Protein AF-A0A2X2YC29-F1 (afdb_monomer_lite)

Organism: Clostridium cochlearium (NCBI:txid1494)

Foldseek 3Di:
DKDKDKDKDQDVVVVVVVVVVCVVPWAWPDFPDWDDDPPIIMTITITD

Sequence (48 aa):
MNIKIKAMYFKEEDKEKLLQGLRTGFKVLKVSKEYKEDPRKRIYIDLQ

Secondary structure (DSSP, 8-state):
--EEEEEEESSHHHHHHHHHHHHHHS-EEEEEEEE--TT-EEEEEEE-

Radius of gyration: 10.54 Å; chains: 1; bounding box: 26×21×25 Å

Structure (mmCIF, N/CA/C/O backbone):
data_AF-A0A2X2YC29-F1
#
_entry.id   AF-A0A2X2YC29-F1
#
loop_
_atom_site.group_PDB
_atom_site.id
_atom_site.type_symbol
_atom_site.label_atom_id
_atom_site.label_alt_id
_atom_site.label_comp_id
_atom_site.label_asym_id
_atom_site.label_entity_id
_atom_site.label_seq_id
_atom_site.pdbx_PDB_ins_code
_atom_site.Cartn_x
_atom_site.Cartn_y
_atom_site.Cartn_z
_atom_site.occupancy
_atom_site.B_iso_or_equiv
_atom_site.auth_seq_id
_atom_site.auth_comp_id
_atom_site.auth_asym_id
_atom_site.auth_atom_id
_atom_site.pdbx_PDB_model_num
ATOM 1 N N . MET A 1 1 ? -16.901 3.385 8.639 1.00 60.16 1 MET A N 1
ATOM 2 C CA . MET A 1 1 ? -16.961 2.976 7.218 1.00 60.16 1 MET A CA 1
ATOM 3 C C . MET A 1 1 ? -15.571 2.491 6.850 1.00 60.16 1 MET A C 1
ATOM 5 O O . MET A 1 1 ? -14.649 3.255 7.051 1.00 60.16 1 MET A O 1
ATOM 9 N N . ASN A 1 2 ? -15.389 1.257 6.372 1.00 72.62 2 ASN A N 1
ATOM 10 C CA . ASN A 1 2 ? -14.067 0.833 5.890 1.00 72.62 2 ASN A CA 1
ATOM 11 C C . ASN A 1 2 ? -13.923 1.235 4.423 1.00 72.62 2 ASN A C 1
ATOM 13 O O . ASN A 1 2 ? -14.612 0.676 3.566 1.00 72.62 2 ASN A O 1
ATOM 17 N N . ILE A 1 3 ? -13.038 2.187 4.136 1.00 83.88 3 ILE A N 1
ATOM 18 C CA . ILE A 1 3 ? -12.737 2.61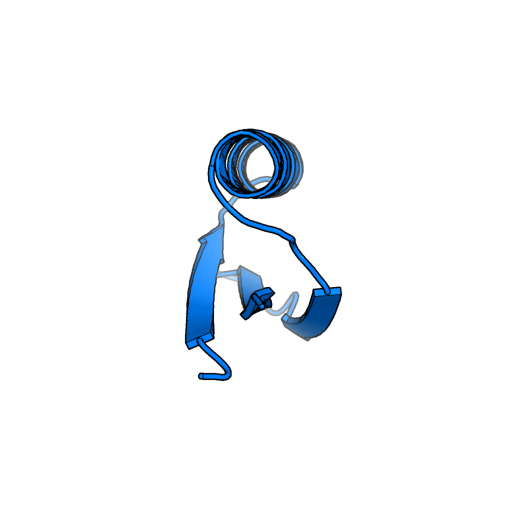2 2.767 1.00 83.88 3 ILE A CA 1
ATOM 19 C C . ILE A 1 3 ? -11.578 1.758 2.259 1.00 83.88 3 ILE A C 1
ATOM 21 O O . ILE A 1 3 ? -10.545 1.643 2.914 1.00 83.88 3 ILE A O 1
ATOM 25 N N . LYS A 1 4 ? -11.746 1.152 1.082 1.00 87.00 4 LYS A N 1
ATOM 26 C CA . LYS A 1 4 ? -10.689 0.385 0.415 1.00 87.00 4 LYS A CA 1
ATOM 27 C C . LYS A 1 4 ? -10.245 1.117 -0.837 1.00 87.00 4 LYS A C 1
ATOM 29 O O . LYS A 1 4 ? -11.032 1.279 -1.766 1.00 87.00 4 LYS A O 1
ATOM 34 N N . ILE A 1 5 ? -8.983 1.524 -0.876 1.00 87.38 5 ILE A N 1
ATOM 35 C CA . ILE A 1 5 ? -8.377 2.181 -2.032 1.00 87.38 5 ILE A CA 1
ATOM 36 C C . ILE A 1 5 ? -7.529 1.171 -2.793 1.00 87.38 5 ILE A C 1
ATOM 38 O O . ILE A 1 5 ? -6.696 0.473 -2.219 1.00 87.38 5 ILE A O 1
ATOM 42 N N . LYS A 1 6 ? -7.722 1.119 -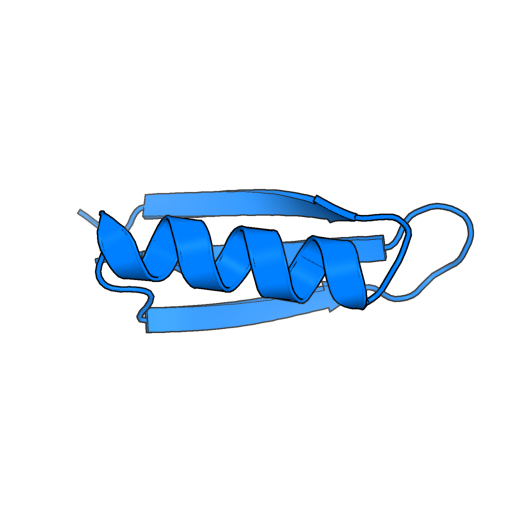4.109 1.00 89.12 6 LYS A N 1
ATOM 43 C CA . LYS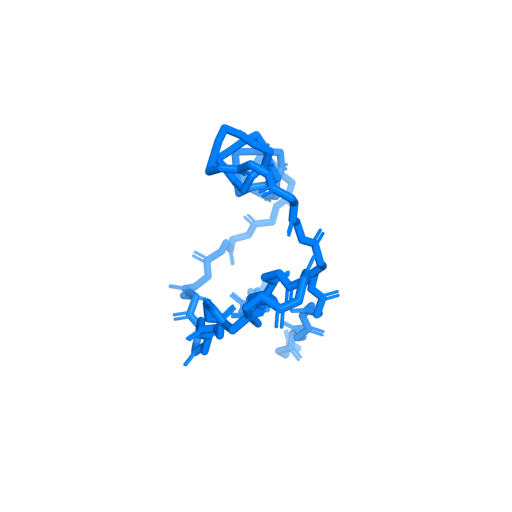 A 1 6 ? -6.831 0.425 -5.036 1.00 89.12 6 LYS A CA 1
ATOM 44 C C . LYS A 1 6 ? -5.958 1.466 -5.724 1.00 89.12 6 LYS A C 1
ATOM 46 O O . LYS A 1 6 ? -6.484 2.311 -6.443 1.00 89.12 6 LYS A O 1
ATOM 51 N N . ALA A 1 7 ? -4.646 1.373 -5.549 1.00 86.50 7 ALA A N 1
ATOM 52 C CA . ALA A 1 7 ? -3.682 2.255 -6.194 1.00 86.50 7 ALA A CA 1
ATOM 53 C C . ALA A 1 7 ? -2.722 1.456 -7.083 1.00 86.50 7 ALA A C 1
ATOM 55 O O . ALA A 1 7 ? -2.298 0.349 -6.744 1.00 86.50 7 ALA A O 1
ATOM 56 N N . MET A 1 8 ? -2.397 2.024 -8.242 1.00 88.00 8 MET A N 1
ATOM 57 C CA . MET A 1 8 ? -1.322 1.552 -9.114 1.00 88.00 8 MET A CA 1
ATOM 58 C C . MET A 1 8 ? -0.108 2.453 -8.920 1.00 88.00 8 MET A C 1
ATOM 60 O O . MET A 1 8 ? -0.267 3.659 -8.753 1.00 88.00 8 MET A O 1
ATOM 64 N N . TYR A 1 9 ? 1.083 1.869 -8.951 1.00 85.38 9 TYR A N 1
ATOM 65 C CA . TYR A 1 9 ? 2.339 2.602 -8.854 1.00 85.38 9 TYR A CA 1
ATOM 66 C C . TYR A 1 9 ? 3.391 1.969 -9.769 1.00 85.38 9 TYR A C 1
ATOM 68 O O . TYR A 1 9 ? 3.316 0.780 -10.091 1.00 85.38 9 TYR A O 1
ATOM 76 N N . PHE A 1 10 ? 4.355 2.776 -10.211 1.00 80.81 10 PHE A N 1
ATOM 77 C CA . PHE A 1 10 ? 5.421 2.331 -11.111 1.00 80.81 10 PHE A CA 1
ATOM 78 C C . PHE A 1 10 ? 6.750 2.196 -10.363 1.00 80.81 10 PHE A C 1
ATOM 80 O O . PHE A 1 10 ? 7.421 1.171 -10.487 1.00 80.81 10 PHE A O 1
ATOM 87 N N . LYS A 1 11 ? 7.099 3.175 -9.519 1.00 85.81 11 LYS A N 1
ATOM 88 C CA . LYS A 1 11 ? 8.302 3.148 -8.673 1.00 85.81 11 LYS A CA 1
ATOM 89 C C . LYS A 1 11 ? 7.938 3.002 -7.198 1.00 85.81 11 LYS A C 1
ATOM 91 O O . LYS A 1 11 ? 6.875 3.442 -6.771 1.00 85.81 11 LYS A O 1
ATOM 96 N N . GLU A 1 12 ? 8.826 2.411 -6.400 1.00 84.44 12 GLU A N 1
ATOM 97 C CA . GLU A 1 12 ? 8.601 2.303 -4.947 1.00 84.44 12 GLU A CA 1
ATOM 98 C C . GLU A 1 12 ? 8.490 3.691 -4.280 1.00 84.44 12 GLU A C 1
ATOM 100 O O . GLU A 1 12 ? 7.666 3.861 -3.389 1.00 84.44 12 GLU A O 1
ATOM 105 N N . GLU A 1 13 ? 9.197 4.713 -4.777 1.00 88.38 13 GLU A N 1
ATOM 106 C CA . GLU A 1 13 ? 9.031 6.100 -4.301 1.00 88.38 13 GLU A CA 1
ATOM 107 C C . GLU A 1 13 ? 7.601 6.637 -4.490 1.00 88.38 13 GLU A C 1
ATOM 109 O O . GLU A 1 13 ? 7.084 7.354 -3.632 1.00 88.38 13 GLU A O 1
ATOM 114 N N . ASP A 1 14 ? 6.932 6.290 -5.598 1.00 87.62 14 ASP A N 1
ATOM 115 C CA . ASP A 1 14 ? 5.555 6.735 -5.861 1.00 87.62 14 ASP A CA 1
ATOM 116 C C . ASP A 1 14 ? 4.590 6.137 -4.832 1.00 87.62 14 ASP A C 1
ATOM 118 O O . ASP A 1 14 ? 3.664 6.801 -4.360 1.00 87.62 14 ASP A O 1
ATOM 122 N N . LYS A 1 15 ? 4.831 4.877 -4.452 1.00 87.81 15 LYS A N 1
ATOM 123 C CA . LYS A 1 15 ? 4.079 4.180 -3.407 1.00 87.81 15 LYS A CA 1
ATOM 124 C C . LYS A 1 15 ? 4.252 4.868 -2.055 1.00 87.81 15 LYS A C 1
ATOM 126 O O . LYS A 1 15 ? 3.260 5.062 -1.354 1.00 87.81 15 LYS A O 1
ATOM 131 N N . GLU A 1 16 ? 5.474 5.243 -1.684 1.00 89.44 16 GLU A N 1
ATOM 132 C CA . GLU A 1 16 ? 5.732 5.928 -0.413 1.00 89.44 16 GLU A CA 1
ATOM 133 C C . GLU A 1 16 ? 5.058 7.298 -0.352 1.00 89.44 16 GLU A C 1
ATOM 135 O O . GLU A 1 16 ? 4.354 7.582 0.619 1.00 89.44 16 GLU A O 1
ATOM 140 N N . LYS A 1 17 ? 5.168 8.105 -1.416 1.00 91.06 17 LYS A N 1
ATOM 141 C CA . LYS A 1 17 ? 4.476 9.402 -1.514 1.00 91.06 17 LYS A CA 1
ATOM 142 C C . LYS A 1 17 ? 2.960 9.248 -1.402 1.00 91.06 17 LYS A C 1
ATOM 144 O O . LYS A 1 17 ? 2.313 10.024 -0.698 1.00 91.06 17 LYS A O 1
ATOM 149 N N . LEU A 1 18 ? 2.394 8.225 -2.045 1.00 89.00 18 LEU A N 1
ATOM 150 C CA . LEU A 1 18 ? 0.962 7.934 -1.984 1.00 89.00 18 LEU A CA 1
ATOM 151 C C . LEU A 1 18 ? 0.519 7.551 -0.566 1.00 89.00 18 LEU A C 1
ATOM 153 O O . LEU A 1 18 ? -0.482 8.067 -0.072 1.00 89.00 18 LEU A O 1
ATOM 157 N N . LEU A 1 19 ? 1.278 6.696 0.123 1.00 88.31 19 LEU A N 1
ATOM 158 C CA . LEU A 1 19 ? 0.989 6.329 1.510 1.00 88.31 19 LEU A CA 1
ATOM 159 C C . LEU A 1 19 ? 1.141 7.515 2.464 1.00 88.31 19 LEU A C 1
ATOM 161 O O . LEU A 1 19 ? 0.324 7.666 3.370 1.00 88.31 19 LEU A O 1
ATOM 165 N N . GLN A 1 20 ? 2.151 8.361 2.264 1.00 90.56 20 GLN A N 1
ATOM 166 C CA . GLN A 1 20 ? 2.365 9.552 3.078 1.00 90.56 20 GLN A CA 1
ATOM 167 C C . GLN A 1 20 ? 1.215 10.551 2.914 1.00 90.56 20 GLN A C 1
ATOM 169 O O . GLN A 1 20 ? 0.657 10.984 3.918 1.00 90.56 20 GLN A O 1
ATOM 174 N N . GLY A 1 21 ? 0.798 10.841 1.677 1.00 89.75 21 GLY A N 1
ATOM 175 C CA . GLY A 1 21 ? -0.346 11.717 1.411 1.00 89.75 21 GLY A CA 1
ATOM 176 C C . GLY A 1 21 ? -1.655 11.175 1.991 1.00 89.75 21 GLY A C 1
ATOM 177 O O . GLY A 1 21 ? -2.427 11.923 2.589 1.00 89.75 21 GLY A O 1
ATOM 178 N N . LEU A 1 22 ? -1.883 9.859 1.901 1.00 87.94 22 LEU A N 1
ATOM 179 C CA . LEU A 1 22 ? -3.050 9.230 2.522 1.00 87.94 22 LEU A CA 1
ATOM 180 C C . LEU A 1 22 ? -3.013 9.319 4.049 1.00 87.94 22 LEU A C 1
ATOM 182 O O . LEU A 1 22 ? -4.048 9.594 4.643 1.00 87.94 22 LEU A O 1
ATOM 186 N N . ARG A 1 23 ? -1.848 9.149 4.687 1.00 87.19 23 ARG A N 1
ATOM 187 C CA . ARG A 1 23 ? -1.692 9.290 6.147 1.00 87.19 23 ARG A CA 1
ATOM 188 C C . ARG A 1 23 ? -1.971 10.706 6.651 1.00 87.19 23 ARG A C 1
ATOM 190 O O . ARG A 1 23 ? -2.326 10.857 7.814 1.00 87.19 23 ARG A O 1
ATOM 197 N N . THR A 1 24 ? -1.811 11.725 5.808 1.00 88.06 24 THR A N 1
ATOM 198 C CA . THR A 1 24 ? -2.100 13.117 6.180 1.00 88.06 24 THR A CA 1
ATOM 199 C C . THR A 1 24 ? -3.599 13.376 6.340 1.00 88.06 24 THR A C 1
ATOM 201 O O . THR A 1 24 ? -3.986 14.123 7.232 1.00 88.06 24 THR A O 1
ATOM 204 N N . GLY A 1 25 ? -4.441 12.774 5.494 1.00 81.94 25 GLY A N 1
ATOM 205 C CA . GLY A 1 25 ? -5.893 13.012 5.492 1.00 81.94 25 GLY A CA 1
ATOM 206 C C . GLY A 1 25 ? -6.741 11.867 6.048 1.00 81.94 25 GLY A C 1
ATOM 207 O O . GLY A 1 25 ? -7.895 12.078 6.410 1.00 81.94 25 GLY A O 1
ATOM 208 N N . PHE A 1 26 ? -6.187 10.658 6.117 1.00 83.94 26 PHE A N 1
ATOM 209 C CA . PHE A 1 26 ? -6.904 9.444 6.485 1.00 83.94 26 PHE A CA 1
ATOM 210 C C . PHE A 1 26 ? -6.078 8.586 7.436 1.00 83.94 26 PHE A C 1
ATOM 212 O O . PHE A 1 26 ? -4.852 8.480 7.334 1.00 83.94 26 PHE A O 1
ATOM 219 N N . LYS A 1 27 ? -6.765 7.872 8.327 1.00 86.00 27 LYS A N 1
ATOM 220 C CA . LYS A 1 27 ? -6.117 6.863 9.157 1.00 86.00 27 LYS A CA 1
ATOM 221 C C . LYS A 1 27 ? -5.895 5.602 8.323 1.00 86.00 27 LYS A C 1
ATOM 223 O O . LYS A 1 27 ? -6.773 4.749 8.201 1.00 86.00 27 LYS A O 1
ATOM 228 N N . VAL A 1 28 ? -4.705 5.489 7.734 1.00 85.25 28 VAL A N 1
ATOM 229 C CA . VAL A 1 28 ? -4.279 4.283 7.012 1.00 85.25 28 VAL A CA 1
ATOM 230 C C . VAL A 1 28 ? -4.152 3.128 8.003 1.00 85.25 28 VAL A C 1
ATOM 232 O O . VAL A 1 28 ? -3.274 3.146 8.862 1.00 85.25 28 VAL A O 1
ATOM 235 N N . LEU A 1 29 ? -5.015 2.118 7.881 1.00 83.88 29 LEU A N 1
ATOM 236 C CA . LEU A 1 29 ? -4.988 0.939 8.746 1.00 83.88 29 LEU A CA 1
ATOM 237 C C . LEU 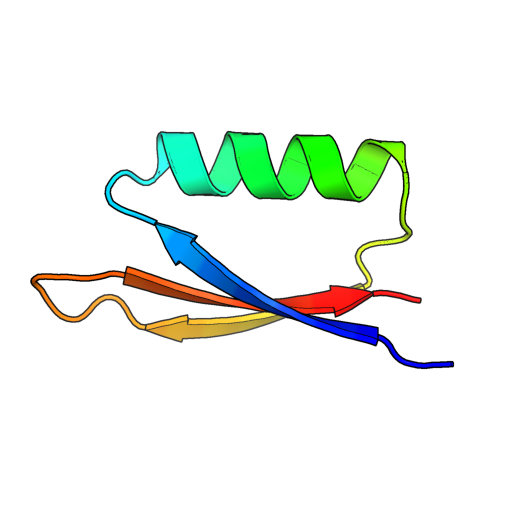A 1 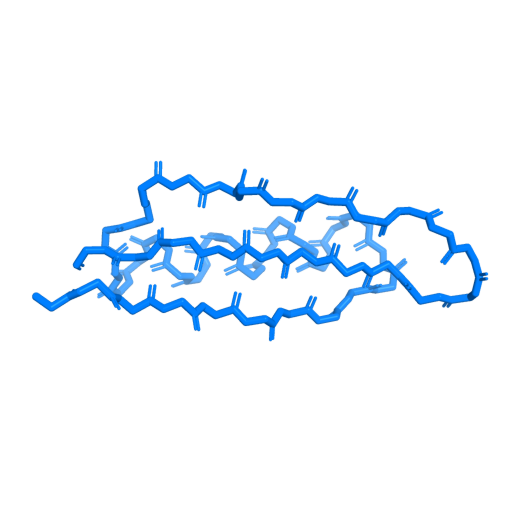29 ? -3.884 -0.020 8.317 1.00 83.88 29 LEU A C 1
ATOM 239 O O . LEU A 1 29 ? -3.054 -0.424 9.126 1.00 83.88 29 LEU A O 1
ATOM 243 N N . LYS A 1 30 ? -3.892 -0.402 7.037 1.00 84.88 30 LYS A N 1
ATOM 244 C CA . LYS A 1 30 ? -2.912 -1.333 6.475 1.00 84.88 30 LYS A CA 1
ATOM 245 C C . LYS A 1 30 ? -2.896 -1.313 4.955 1.00 84.88 30 LYS A C 1
ATOM 247 O O . LYS A 1 30 ? -3.897 -1.020 4.303 1.00 84.88 30 LYS A O 1
ATOM 252 N N . VAL A 1 31 ? -1.759 -1.723 4.405 1.00 84.81 31 VAL A N 1
ATOM 253 C CA . VAL A 1 31 ? -1.659 -2.165 3.014 1.00 84.81 31 VAL A CA 1
ATOM 254 C C . VAL A 1 31 ? -1.983 -3.657 2.998 1.00 84.81 31 VAL A C 1
ATOM 256 O O . VAL A 1 31 ? -1.231 -4.467 3.527 1.00 84.81 31 VAL A O 1
ATOM 259 N N . SER A 1 32 ? -3.150 -4.010 2.466 1.00 77.19 32 SER A N 1
ATOM 260 C CA . SER A 1 32 ? -3.716 -5.360 2.559 1.00 77.19 32 SER A CA 1
ATOM 261 C C . SER A 1 32 ? -3.215 -6.313 1.481 1.00 77.19 32 SER A C 1
ATOM 263 O O . SER A 1 32 ? -3.184 -7.520 1.706 1.00 77.19 32 SER A O 1
ATOM 265 N N . LYS A 1 33 ? -2.854 -5.802 0.300 1.00 81.38 33 LYS A N 1
ATOM 266 C CA . LYS A 1 33 ? -2.312 -6.612 -0.796 1.00 81.38 33 LYS A CA 1
ATOM 267 C C . LYS A 1 33 ? -1.335 -5.793 -1.614 1.00 81.38 33 LYS A C 1
ATOM 269 O O . LYS A 1 33 ? -1.659 -4.667 -1.980 1.00 81.38 33 LYS A O 1
ATOM 274 N N . GLU A 1 34 ? -0.197 -6.389 -1.934 1.00 82.44 34 GLU A N 1
ATOM 275 C CA . GLU A 1 34 ? 0.844 -5.800 -2.766 1.00 82.44 34 GLU A CA 1
ATOM 276 C C . GLU A 1 34 ? 1.188 -6.777 -3.885 1.00 82.44 34 GLU A C 1
ATOM 278 O O . GLU A 1 34 ? 1.599 -7.905 -3.632 1.00 82.44 34 GLU A O 1
ATOM 283 N N . TYR A 1 35 ? 0.975 -6.346 -5.122 1.00 81.81 35 TYR A N 1
ATOM 284 C CA . TYR A 1 35 ? 1.281 -7.111 -6.322 1.00 81.81 35 TYR A CA 1
ATOM 285 C C . TYR A 1 35 ? 2.430 -6.416 -7.039 1.00 81.81 35 TYR A C 1
ATOM 287 O O . TYR A 1 35 ? 2.295 -5.255 -7.433 1.00 81.81 35 TYR A O 1
ATOM 295 N N . LYS A 1 36 ? 3.549 -7.127 -7.194 1.00 77.81 36 LYS A N 1
ATOM 296 C CA . LYS A 1 36 ? 4.781 -6.630 -7.823 1.00 77.81 36 LYS A CA 1
ATOM 297 C C . LYS A 1 36 ? 5.046 -7.250 -9.198 1.00 77.81 36 LYS A C 1
ATOM 299 O O . LYS A 1 36 ? 6.196 -7.316 -9.607 1.00 77.81 36 LYS A O 1
ATOM 304 N N . GLU A 1 37 ? 4.016 -7.729 -9.891 1.00 73.94 37 GLU A N 1
ATOM 305 C CA . GLU A 1 37 ? 4.195 -8.248 -11.250 1.00 73.94 37 GLU A CA 1
ATOM 306 C C . GLU A 1 37 ? 4.335 -7.097 -12.256 1.00 73.94 37 GLU A C 1
ATOM 308 O O . GLU A 1 37 ? 3.485 -6.201 -12.348 1.00 73.94 37 GLU A O 1
ATOM 313 N N . ASP A 1 38 ? 5.440 -7.119 -12.998 1.00 63.03 38 ASP A N 1
ATOM 314 C CA . ASP A 1 38 ? 5.684 -6.263 -14.155 1.00 63.03 38 ASP A CA 1
ATOM 315 C C . ASP A 1 38 ? 4.559 -6.433 -15.192 1.00 63.03 38 ASP A C 1
ATOM 317 O O . ASP A 1 38 ? 4.116 -7.556 -15.436 1.00 63.03 38 ASP A O 1
ATOM 321 N N . PRO A 1 39 ? 4.051 -5.353 -15.821 1.00 67.88 39 PRO A N 1
ATOM 322 C CA . PRO A 1 39 ? 4.601 -3.993 -15.867 1.00 67.88 39 PRO A CA 1
ATOM 323 C C . PRO A 1 39 ? 3.930 -2.981 -14.912 1.00 67.88 39 PRO A C 1
ATOM 325 O O . PRO A 1 39 ? 4.154 -1.776 -15.037 1.00 67.88 39 PRO A O 1
ATOM 328 N N . ARG A 1 40 ? 3.029 -3.403 -14.010 1.00 67.50 40 ARG A N 1
ATOM 329 C CA . ARG A 1 40 ? 2.265 -2.473 -13.150 1.00 67.50 40 ARG A CA 1
ATOM 330 C C . ARG A 1 40 ? 2.105 -3.013 -11.738 1.00 67.50 40 ARG A C 1
ATOM 332 O O . ARG A 1 40 ? 1.277 -3.894 -11.496 1.00 67.50 40 ARG A O 1
ATOM 339 N N . LYS A 1 41 ? 2.787 -2.375 -10.787 1.00 84.31 41 LYS A N 1
ATOM 340 C CA . LYS A 1 41 ? 2.645 -2.696 -9.369 1.00 84.31 41 LYS A CA 1
ATOM 341 C C . LYS A 1 41 ? 1.335 -2.131 -8.820 1.00 84.31 41 LYS A C 1
ATOM 343 O O . LYS A 1 41 ? 0.874 -1.053 -9.211 1.00 84.31 41 LYS A O 1
ATOM 348 N N . ARG A 1 42 ? 0.682 -2.881 -7.934 1.00 87.19 42 ARG A N 1
ATOM 349 C CA . ARG A 1 42 ? -0.630 -2.536 -7.361 1.00 87.19 42 ARG A CA 1
ATOM 350 C C . ARG A 1 42 ? -0.624 -2.734 -5.861 1.00 87.19 42 ARG A C 1
ATOM 352 O O . ARG A 1 42 ? -0.214 -3.794 -5.396 1.00 87.19 42 ARG A O 1
ATOM 359 N N . ILE A 1 43 ? -1.168 -1.767 -5.128 1.00 88.56 43 ILE A N 1
ATOM 360 C CA . ILE A 1 43 ? -1.458 -1.917 -3.704 1.00 88.56 43 ILE A CA 1
ATOM 361 C C . ILE A 1 43 ? -2.933 -1.684 -3.395 1.00 88.56 43 ILE A C 1
ATOM 363 O O . ILE A 1 43 ? -3.605 -0.855 -4.011 1.00 88.56 43 ILE A O 1
ATOM 367 N N . TYR A 1 44 ? -3.427 -2.433 -2.417 1.00 89.25 44 TYR A N 1
ATOM 368 C CA . TYR A 1 44 ? -4.727 -2.215 -1.800 1.00 89.25 44 TYR A CA 1
ATOM 369 C C . TYR A 1 44 ? -4.515 -1.677 -0.394 1.00 89.25 44 TYR A C 1
ATOM 371 O O . TYR A 1 44 ? -3.771 -2.269 0.387 1.00 89.25 44 TYR A O 1
ATOM 379 N N . ILE A 1 45 ? -5.171 -0.569 -0.079 1.00 89.69 45 ILE A N 1
ATOM 380 C CA . ILE A 1 45 ? -4.996 0.176 1.162 1.00 89.69 45 ILE A CA 1
ATOM 381 C C . ILE A 1 45 ? -6.350 0.245 1.855 1.00 89.69 45 ILE A C 1
ATOM 383 O O . ILE A 1 45 ? -7.321 0.727 1.271 1.00 89.69 45 ILE A O 1
ATOM 387 N N . ASP A 1 46 ? -6.405 -0.235 3.090 1.00 88.56 46 ASP A N 1
ATOM 388 C CA . ASP A 1 46 ? -7.578 -0.092 3.942 1.00 88.56 46 ASP A CA 1
ATOM 389 C C . ASP A 1 46 ? -7.421 1.180 4.789 1.00 88.56 46 ASP A C 1
ATOM 391 O O . ASP A 1 46 ? -6.409 1.361 5.477 1.00 88.56 46 ASP A O 1
ATOM 395 N N . LEU A 1 47 ? -8.423 2.055 4.736 1.00 85.88 47 LEU A N 1
ATOM 396 C CA . LEU A 1 47 ? -8.526 3.289 5.514 1.00 85.88 47 LEU A CA 1
ATOM 397 C C . LEU A 1 47 ? -9.702 3.198 6.497 1.00 85.88 47 LEU A C 1
ATOM 399 O O . LEU A 1 47 ? -10.719 2.560 6.190 1.00 85.88 47 LEU A O 1
ATOM 403 N N . GLN A 1 48 ? -9.549 3.844 7.656 1.00 79.94 48 GLN A N 1
ATOM 404 C CA . GLN A 1 48 ? -10.597 4.019 8.669 1.00 79.9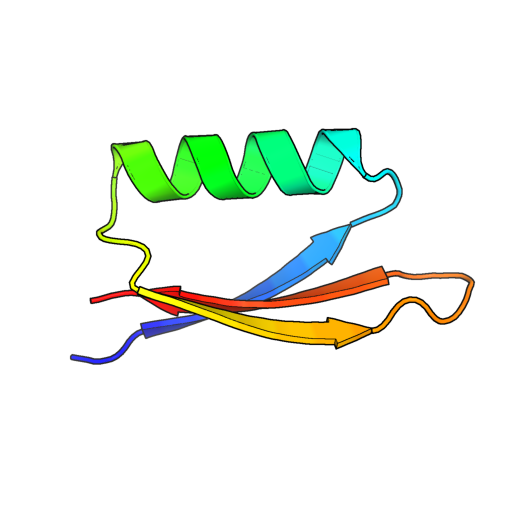4 48 GLN A CA 1
ATOM 405 C C . GLN A 1 48 ? -11.270 5.386 8.555 1.00 79.94 48 GLN A C 1
ATOM 407 O O . GLN A 1 48 ? -10.534 6.371 8.316 1.00 79.94 48 GLN A O 1
#

pLDDT: mean 83.61, std 7.04, range [60.16, 91.06]